Protein AF-A0A2H3E4M8-F1 (afdb_monomer)

Radius of gyration: 25.37 Å; Cα contacts (8 Å, |Δi|>4): 208; chains: 1; bounding box: 40×60×88 Å

Organism: Armillaria gallica (NCBI:txid47427)

Sequence (146 aa):
MAHGQHAKPYLLYRHNLGLRAPKLPLFIQYRFTSYIPCISTLNPKNLTEYDFRDISGRPSVRPLGNWHLRFRYAEPNKLGSVNYPNQSTGVFFYWTHPDLSPTAGQLRFRLTPTNDPLLFESGSDLRKPNSIPWAIPVGRLQIRST

pLDDT: mean 73.77, std 23.93, range [26.41, 98.0]

Structure (mmCIF, N/CA/C/O backbone):
data_AF-A0A2H3E4M8-F1
#
_entry.id   AF-A0A2H3E4M8-F1
#
loop_
_atom_site.group_PDB
_atom_site.id
_atom_site.type_symbol
_atom_site.label_atom_id
_atom_site.label_alt_id
_atom_site.label_comp_id
_atom_site.label_asym_id
_atom_site.label_entity_id
_atom_site.label_seq_id
_atom_site.pdbx_PDB_ins_code
_atom_site.Cartn_x
_atom_site.Cartn_y
_atom_site.Cartn_z
_atom_site.occupancy
_atom_site.B_iso_or_equiv
_atom_site.auth_seq_id
_atom_site.auth_comp_id
_atom_site.auth_asym_id
_atom_site.auth_atom_id
_atom_site.pdbx_PDB_model_num
ATOM 1 N N . MET A 1 1 ? 20.920 -47.647 70.405 1.00 34.12 1 MET A N 1
ATOM 2 C CA . MET A 1 1 ? 22.108 -47.335 69.579 1.00 34.12 1 MET A CA 1
ATOM 3 C C . MET A 1 1 ? 21.578 -46.725 68.286 1.00 34.12 1 MET A C 1
ATOM 5 O O . MET A 1 1 ? 20.757 -47.357 67.645 1.00 34.12 1 MET A O 1
ATOM 9 N N . ALA A 1 2 ? 21.670 -45.399 68.156 1.00 33.81 2 ALA A N 1
ATOM 10 C CA . ALA A 1 2 ? 22.717 -44.704 67.387 1.00 33.81 2 ALA A CA 1
ATOM 11 C C . ALA A 1 2 ? 22.401 -44.692 65.876 1.00 33.81 2 ALA A C 1
ATOM 13 O O . ALA A 1 2 ? 22.498 -45.724 65.231 1.00 33.81 2 ALA A O 1
ATOM 14 N N . HIS A 1 3 ? 21.894 -43.549 65.386 1.00 30.45 3 HIS A N 1
ATOM 15 C CA . HIS A 1 3 ? 22.541 -42.667 64.384 1.00 30.45 3 HIS A CA 1
ATOM 16 C C . HIS A 1 3 ? 22.309 -43.138 62.933 1.00 30.45 3 HIS A C 1
ATOM 18 O O . HIS A 1 3 ? 22.434 -44.310 62.638 1.00 30.45 3 HIS A O 1
ATOM 24 N N . GLY A 1 4 ? 21.969 -42.323 61.938 1.00 31.25 4 GLY A N 1
ATOM 25 C CA . GLY A 1 4 ? 21.813 -40.882 61.801 1.00 31.25 4 GLY A CA 1
ATOM 26 C C . GLY A 1 4 ? 21.733 -40.567 60.294 1.00 31.25 4 GLY A C 1
ATOM 27 O O . GLY A 1 4 ? 22.334 -41.272 59.497 1.00 31.25 4 GLY A O 1
ATOM 28 N N . GLN A 1 5 ? 20.939 -39.549 59.948 1.00 29.23 5 GLN A N 1
ATOM 29 C CA . GLN A 1 5 ? 21.091 -38.582 58.841 1.00 29.23 5 GLN A CA 1
ATOM 30 C C . GLN A 1 5 ? 21.584 -39.044 57.450 1.00 29.23 5 GLN A C 1
ATOM 32 O O . GLN A 1 5 ? 22.710 -39.483 57.284 1.00 29.23 5 GLN A O 1
ATOM 37 N N . HIS A 1 6 ? 20.779 -38.769 56.416 1.00 31.06 6 HIS A N 1
ATOM 38 C CA . HIS A 1 6 ? 20.993 -37.688 55.425 1.00 31.06 6 HIS A CA 1
ATOM 39 C C . HIS A 1 6 ? 19.820 -37.741 54.413 1.00 31.06 6 HIS A C 1
ATOM 41 O O . HIS A 1 6 ? 19.685 -38.671 53.632 1.00 31.06 6 HIS A O 1
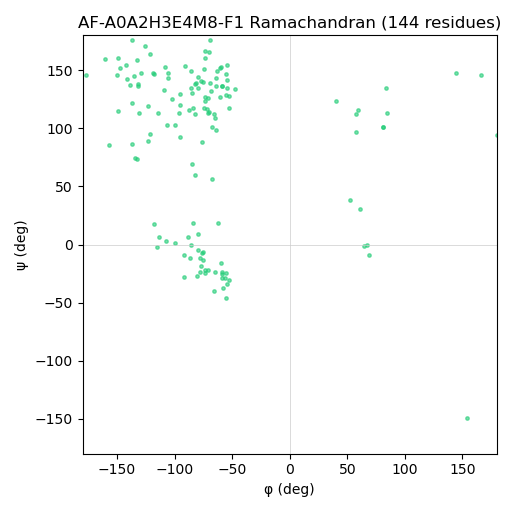ATOM 47 N N . ALA A 1 7 ? 18.769 -36.948 54.644 1.00 29.42 7 ALA A N 1
ATOM 48 C CA . ALA A 1 7 ? 18.479 -35.667 53.980 1.00 29.42 7 ALA A CA 1
ATOM 49 C C . ALA A 1 7 ? 17.806 -35.802 52.591 1.00 29.42 7 ALA A C 1
ATOM 51 O O . ALA A 1 7 ? 18.457 -36.016 51.575 1.00 29.42 7 ALA A O 1
ATOM 52 N N . LYS A 1 8 ? 16.478 -35.593 52.559 1.00 41.91 8 LYS A N 1
ATOM 53 C CA . LYS A 1 8 ? 15.762 -35.100 51.368 1.00 41.91 8 LYS A CA 1
ATOM 54 C C . LYS A 1 8 ? 16.074 -33.604 51.190 1.00 41.91 8 LYS A C 1
ATOM 56 O O . LYS A 1 8 ? 16.342 -32.926 52.182 1.00 41.91 8 LYS A O 1
ATOM 61 N N . PRO A 1 9 ? 15.873 -33.056 49.984 1.00 38.53 9 PRO A N 1
ATOM 62 C CA . PRO A 1 9 ? 14.753 -32.128 49.925 1.00 38.53 9 PRO A CA 1
ATOM 63 C C . PRO A 1 9 ? 13.894 -32.304 48.671 1.00 38.53 9 PRO A C 1
ATOM 65 O O . PRO A 1 9 ? 14.323 -32.095 47.542 1.00 38.53 9 PRO A O 1
ATOM 68 N N . TYR A 1 10 ? 12.616 -32.583 48.921 1.00 29.75 10 TYR A N 1
ATOM 69 C CA . TYR A 1 10 ? 11.559 -31.912 48.181 1.00 29.75 10 TYR A CA 1
ATOM 70 C C . TYR A 1 10 ? 11.558 -30.450 48.659 1.00 29.75 10 TYR A C 1
ATOM 72 O O . TYR A 1 10 ? 11.267 -30.195 49.826 1.00 29.75 10 TYR A O 1
ATOM 80 N N . LEU A 1 11 ? 11.896 -29.505 47.783 1.00 33.19 11 LEU A N 1
ATOM 81 C CA . LEU A 1 11 ? 11.535 -28.088 47.918 1.00 33.19 11 LEU A CA 1
ATOM 82 C C . LEU A 1 11 ? 10.432 -27.855 46.876 1.00 33.19 11 LEU A C 1
ATOM 84 O O . LEU A 1 11 ? 10.670 -28.036 45.689 1.00 33.19 11 LEU A O 1
ATOM 88 N N . LEU A 1 12 ? 9.152 -27.771 47.245 1.00 31.14 12 LEU A N 1
ATOM 89 C CA . LEU A 1 12 ? 8.455 -26.648 47.892 1.00 31.14 12 LEU A CA 1
ATOM 90 C C . LEU A 1 12 ? 8.529 -25.337 47.097 1.00 31.14 12 LEU A C 1
ATOM 92 O O . LEU A 1 12 ? 9.433 -24.539 47.306 1.00 31.14 12 LEU A O 1
ATOM 96 N N . TYR A 1 13 ? 7.477 -25.073 46.316 1.00 26.41 13 TYR A N 1
ATOM 97 C CA . TYR A 1 13 ? 6.735 -23.805 46.382 1.00 26.41 13 TYR A CA 1
ATOM 98 C C . TYR A 1 13 ? 5.312 -24.026 45.825 1.00 26.41 13 TYR A C 1
ATOM 100 O O . TYR A 1 13 ? 5.126 -24.172 44.625 1.00 26.41 13 TYR A O 1
ATOM 108 N N . ARG A 1 14 ? 4.359 -24.478 46.651 1.00 29.58 14 ARG A N 1
ATOM 109 C CA . ARG A 1 14 ? 3.357 -23.718 47.437 1.00 29.58 14 ARG A CA 1
ATOM 110 C C . ARG A 1 14 ? 2.402 -22.833 46.620 1.00 29.58 14 ARG A C 1
ATOM 112 O O . ARG A 1 14 ? 2.785 -21.837 46.024 1.00 29.58 14 ARG A O 1
ATOM 119 N N . HIS A 1 15 ? 1.128 -23.215 46.708 1.00 30.77 15 HIS A N 1
ATOM 120 C CA . HIS A 1 15 ? -0.063 -22.526 46.221 1.00 30.77 15 HIS A CA 1
ATOM 121 C C . HIS A 1 15 ? -0.644 -21.606 47.319 1.00 30.77 15 HIS A C 1
ATOM 123 O O . HIS A 1 15 ? -0.561 -21.940 48.501 1.00 30.77 15 HIS A O 1
ATOM 129 N N . ASN A 1 16 ? -1.345 -20.556 46.875 1.00 32.31 16 ASN A N 1
ATOM 130 C CA . ASN A 1 16 ? -2.387 -19.758 47.552 1.00 32.31 16 ASN A CA 1
ATOM 131 C C . ASN A 1 16 ? -2.000 -18.600 48.486 1.00 32.31 16 ASN A C 1
ATOM 133 O O . ASN A 1 16 ? -1.652 -18.801 49.643 1.00 32.31 16 ASN A O 1
ATOM 137 N N . LEU A 1 17 ? -2.350 -17.389 48.037 1.00 34.97 17 LEU A N 1
ATOM 138 C CA . LEU A 1 17 ? -3.249 -16.500 48.779 1.00 34.97 17 LEU A CA 1
ATOM 139 C C . LEU A 1 17 ? -4.318 -15.997 47.801 1.00 34.97 17 LEU A C 1
ATOM 141 O O . LEU A 1 17 ? -4.015 -15.312 46.827 1.00 34.97 17 LEU A O 1
ATOM 145 N N . GLY A 1 18 ? -5.566 -16.406 48.026 1.00 40.94 18 GLY A N 1
ATOM 146 C CA . GLY A 1 18 ? -6.709 -15.922 47.268 1.00 40.94 18 GLY A CA 1
ATOM 147 C C . GLY A 1 18 ? -7.154 -14.557 47.771 1.00 40.94 18 GLY A C 1
ATOM 148 O O . GLY A 1 18 ? -7.337 -14.393 48.968 1.00 40.94 18 GLY A O 1
ATOM 149 N N . LEU A 1 19 ? -7.411 -13.627 46.853 1.00 38.25 19 LEU A N 1
ATOM 150 C CA . LEU A 1 19 ? -8.364 -12.536 47.038 1.00 38.25 19 LEU A CA 1
ATOM 151 C C . LEU A 1 19 ? -8.968 -12.183 45.671 1.00 38.25 19 LEU A C 1
ATOM 153 O O . LEU A 1 19 ? -8.273 -11.707 44.784 1.00 38.25 19 LEU A O 1
ATOM 157 N N . ARG A 1 20 ? -10.283 -12.414 45.555 1.00 34.53 20 ARG A N 1
ATOM 158 C CA . ARG A 1 20 ? -11.214 -11.949 44.508 1.00 34.53 20 ARG A CA 1
ATOM 159 C C . ARG A 1 20 ? -10.899 -12.319 43.054 1.00 34.53 20 ARG A C 1
ATOM 161 O O . ARG A 1 20 ? -10.055 -11.728 42.393 1.00 34.53 20 ARG A O 1
ATOM 168 N N . ALA A 1 21 ? -11.759 -13.175 42.501 1.00 44.97 21 ALA A N 1
ATOM 169 C CA . ALA A 1 21 ? -12.048 -13.153 41.074 1.00 44.97 21 ALA A CA 1
ATOM 170 C C . ALA A 1 21 ? -12.457 -11.725 40.657 1.00 44.97 21 ALA A C 1
ATOM 172 O O . ALA A 1 21 ? -13.384 -11.168 41.263 1.00 44.97 21 ALA A O 1
ATOM 173 N N . PRO A 1 22 ? -11.840 -11.125 39.626 1.00 38.94 22 PRO A N 1
ATOM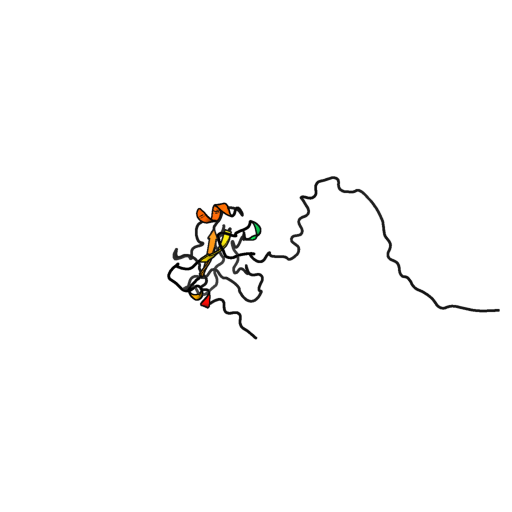 174 C CA . PRO A 1 22 ? -12.452 -9.995 38.960 1.00 38.94 22 PRO A CA 1
ATOM 175 C C . PRO A 1 22 ? -13.696 -10.513 38.230 1.00 38.94 22 PRO A C 1
ATOM 177 O O . PRO A 1 22 ? -13.622 -11.115 37.162 1.00 38.94 22 PRO A O 1
ATOM 180 N N . LYS A 1 23 ? -14.869 -10.279 38.825 1.00 53.75 23 LYS A N 1
ATOM 181 C CA . LYS A 1 23 ? -16.084 -10.038 38.046 1.00 53.75 23 LYS A CA 1
ATOM 182 C C . LYS A 1 23 ? -15.825 -8.752 37.279 1.00 53.75 23 LYS A C 1
ATOM 184 O O . LYS A 1 23 ? -15.913 -7.700 37.892 1.00 53.75 23 LYS A O 1
ATOM 189 N N . LEU A 1 24 ? -15.433 -8.856 36.016 1.00 40.31 24 LEU A N 1
ATOM 190 C CA . LEU A 1 24 ? -15.649 -7.906 34.921 1.00 40.31 24 LEU A CA 1
ATOM 191 C C . LEU A 1 24 ? -15.056 -8.558 33.653 1.00 40.31 24 LEU A C 1
ATOM 193 O O . LEU A 1 24 ? -14.135 -9.369 33.745 1.00 40.31 24 LEU A O 1
ATOM 197 N N . PRO A 1 25 ? -15.662 -8.321 32.488 1.00 37.84 25 PRO A N 1
ATOM 198 C CA . PRO A 1 25 ? -15.667 -9.271 31.384 1.00 37.84 25 PRO A CA 1
ATOM 199 C C . PRO A 1 25 ? -14.322 -9.363 30.645 1.00 37.84 25 PRO A C 1
ATOM 201 O O . PRO A 1 25 ? -13.566 -8.397 30.566 1.00 37.84 25 PRO A O 1
ATOM 204 N N . LEU A 1 26 ? -14.048 -10.544 30.081 1.00 41.06 26 LEU A N 1
ATOM 205 C CA . LEU A 1 26 ? -12.782 -10.989 29.469 1.00 41.06 26 LEU A CA 1
ATOM 206 C C . LEU A 1 26 ? -12.301 -10.197 28.230 1.00 41.06 26 LEU A C 1
ATOM 208 O O . LEU A 1 26 ? -11.459 -10.689 27.488 1.00 41.06 26 LEU A O 1
ATOM 212 N N . PHE A 1 27 ? -12.792 -8.984 27.984 1.00 40.31 27 PHE A N 1
ATOM 213 C CA . PHE A 1 27 ? -12.414 -8.183 26.815 1.00 40.31 27 PHE A CA 1
ATOM 214 C C . PHE A 1 27 ? -11.356 -7.102 27.078 1.00 40.31 27 PHE A C 1
ATOM 216 O O . PHE A 1 27 ? -10.967 -6.404 26.148 1.00 40.31 27 PHE A O 1
ATOM 223 N N . ILE A 1 28 ? -10.830 -6.963 28.302 1.00 40.78 28 ILE A N 1
ATOM 224 C CA . ILE A 1 28 ? -9.807 -5.943 28.595 1.00 40.78 28 ILE A CA 1
ATOM 225 C C . ILE A 1 28 ? -8.654 -6.539 29.408 1.00 40.78 28 ILE A C 1
ATOM 227 O O . ILE A 1 28 ? -8.502 -6.274 30.595 1.00 40.78 28 ILE A O 1
ATOM 231 N N . GLN A 1 29 ? -7.801 -7.327 28.752 1.00 34.09 29 GLN A N 1
ATOM 232 C CA . GLN A 1 29 ? -6.386 -7.426 29.125 1.00 34.09 29 GLN A CA 1
ATOM 233 C C . GLN A 1 29 ? -5.521 -7.406 27.864 1.00 34.09 29 GLN A C 1
ATOM 235 O O . GLN A 1 29 ? -5.136 -8.427 27.302 1.00 34.09 29 GLN A O 1
ATOM 240 N N . TYR A 1 30 ? -5.206 -6.184 27.445 1.00 43.75 30 TYR A N 1
ATOM 241 C CA . TYR A 1 30 ? -4.092 -5.876 26.566 1.00 43.75 30 TYR A CA 1
ATOM 242 C C . TYR A 1 30 ? -2.790 -6.462 27.127 1.00 43.75 30 TYR A C 1
ATOM 244 O O . TYR A 1 30 ? -2.292 -6.028 28.166 1.00 43.75 30 TYR A O 1
ATOM 252 N N . ARG A 1 31 ? -2.185 -7.388 26.386 1.00 34.88 31 ARG A N 1
ATOM 253 C CA . ARG A 1 31 ? -0.741 -7.622 26.420 1.00 34.88 31 ARG A CA 1
ATOM 254 C C . ARG A 1 31 ? -0.198 -7.471 25.007 1.00 34.88 31 ARG A C 1
ATOM 256 O O . ARG A 1 31 ? -0.067 -8.439 24.268 1.00 34.88 31 ARG A O 1
ATOM 263 N N . PHE A 1 32 ? 0.173 -6.242 24.652 1.00 41.94 32 PHE A N 1
ATOM 264 C CA . PHE A 1 32 ? 1.133 -5.961 23.580 1.00 41.94 32 PHE A CA 1
ATOM 265 C C . PHE A 1 32 ? 2.539 -6.445 23.987 1.00 41.94 32 PHE A C 1
ATOM 267 O O . PHE A 1 32 ? 3.497 -5.678 24.040 1.00 41.94 32 PHE A O 1
ATOM 274 N N . THR A 1 33 ? 2.676 -7.728 24.320 1.00 40.59 33 THR A N 1
ATOM 275 C CA . THR A 1 33 ? 3.963 -8.365 24.592 1.00 40.59 33 THR A CA 1
ATOM 276 C C . THR A 1 33 ? 4.435 -9.043 23.306 1.00 40.59 33 THR A C 1
ATOM 278 O O . THR A 1 33 ? 4.038 -10.158 22.991 1.00 40.59 33 THR A O 1
ATOM 281 N N . SER A 1 34 ? 5.227 -8.301 22.530 1.00 45.44 34 SER A N 1
ATOM 282 C CA . SER A 1 34 ? 6.165 -8.770 21.494 1.00 45.44 34 SER A CA 1
ATOM 283 C C . SER A 1 34 ? 5.692 -9.728 20.381 1.00 45.44 34 SER A C 1
ATOM 285 O O . SER A 1 34 ? 6.481 -10.550 19.921 1.00 45.44 34 SER A O 1
ATO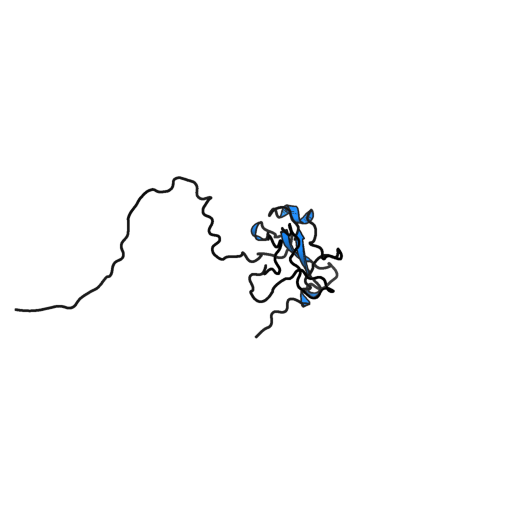M 287 N N . TYR A 1 35 ? 4.482 -9.575 19.849 1.00 50.56 35 TYR A N 1
ATOM 288 C CA . TYR A 1 35 ? 4.153 -10.063 18.504 1.00 50.56 35 TYR A CA 1
ATOM 289 C C . TYR A 1 35 ? 3.689 -8.871 17.675 1.00 50.56 35 TYR A C 1
ATOM 291 O O . TYR A 1 35 ? 2.528 -8.489 17.738 1.00 50.56 35 TYR A O 1
ATOM 299 N N . ILE A 1 36 ? 4.586 -8.245 16.908 1.00 52.56 36 ILE A N 1
ATOM 300 C CA . ILE A 1 36 ? 4.111 -7.496 15.737 1.00 52.56 36 ILE A CA 1
ATOM 301 C C . ILE A 1 36 ? 3.541 -8.586 14.828 1.00 52.56 36 ILE A C 1
ATOM 303 O O . ILE A 1 36 ? 4.342 -9.415 14.388 1.00 52.56 36 ILE A O 1
ATOM 307 N N . PRO A 1 37 ? 2.221 -8.666 14.576 1.00 64.50 37 PRO A N 1
ATOM 308 C CA . PRO A 1 37 ? 1.715 -9.718 13.716 1.00 64.50 37 PRO A CA 1
ATOM 309 C C . PRO A 1 37 ? 2.386 -9.528 12.358 1.00 64.50 37 PRO A C 1
ATOM 311 O O . PRO A 1 37 ? 2.390 -8.420 11.805 1.00 64.50 37 PRO A O 1
ATOM 314 N N . CYS A 1 38 ? 3.007 -10.576 11.825 1.00 74.75 38 CYS A N 1
ATOM 315 C CA . CYS A 1 38 ? 3.287 -10.588 10.398 1.00 74.75 38 CYS A CA 1
ATOM 316 C C . CYS A 1 38 ? 1.957 -10.364 9.668 1.00 74.75 38 CYS A C 1
ATOM 318 O O . CYS A 1 38 ? 0.893 -10.732 10.170 1.00 74.75 38 CYS A O 1
ATOM 320 N N . ILE A 1 39 ? 1.991 -9.687 8.524 1.00 82.06 39 ILE A N 1
ATOM 321 C CA . ILE A 1 39 ? 0.821 -9.732 7.645 1.00 82.06 39 ILE A CA 1
ATOM 322 C C . ILE A 1 39 ? 0.576 -11.199 7.274 1.00 82.06 39 ILE A C 1
ATOM 324 O O . ILE A 1 39 ? 1.520 -11.950 7.018 1.00 82.06 39 ILE A O 1
ATOM 328 N N . SER A 1 40 ? -0.681 -11.609 7.311 1.00 83.44 40 SER A N 1
ATOM 329 C CA . SER A 1 40 ? -1.109 -12.978 7.041 1.00 83.44 40 SER A CA 1
ATOM 330 C C . SER A 1 40 ? -1.206 -13.256 5.540 1.00 83.44 40 SER A C 1
ATOM 332 O O . SER A 1 40 ? -1.019 -14.389 5.098 1.00 83.44 40 SER A O 1
ATOM 334 N N . THR A 1 41 ? -1.446 -12.213 4.741 1.00 88.62 41 THR A N 1
ATOM 335 C CA . THR A 1 41 ? -1.625 -12.308 3.292 1.00 88.62 41 THR A CA 1
ATOM 336 C C . THR A 1 41 ? -1.135 -11.051 2.569 1.00 88.62 41 THR A C 1
ATOM 338 O O . THR A 1 41 ? -1.000 -9.976 3.148 1.00 88.62 41 THR A O 1
ATOM 341 N N . LEU A 1 42 ? -0.889 -11.193 1.265 1.00 91.12 42 LEU A N 1
ATOM 342 C CA . LEU A 1 42 ? -0.708 -10.086 0.319 1.00 91.12 42 LEU A CA 1
ATOM 343 C C . LEU A 1 42 ? -1.804 -10.039 -0.751 1.00 91.12 42 LEU A C 1
ATOM 345 O O . LEU A 1 42 ? -1.784 -9.156 -1.607 1.00 91.12 42 LEU A O 1
ATOM 349 N N . ASN A 1 43 ? -2.737 -10.991 -0.727 1.00 92.50 43 ASN A N 1
ATOM 350 C CA . ASN A 1 43 ? -3.862 -11.045 -1.647 1.00 92.50 43 ASN A CA 1
ATOM 351 C C . ASN A 1 43 ? -4.996 -10.147 -1.122 1.00 92.50 43 ASN A C 1
ATOM 353 O O . ASN A 1 43 ? -5.558 -10.477 -0.074 1.00 92.50 43 ASN A O 1
ATOM 357 N N . PRO A 1 44 ? -5.386 -9.084 -1.855 1.00 91.69 44 PRO A N 1
ATOM 358 C CA . PRO A 1 44 ? -6.475 -8.193 -1.456 1.00 91.69 44 PRO A CA 1
ATOM 359 C C . PRO A 1 44 ? -7.796 -8.892 -1.126 1.00 91.69 44 PRO A C 1
ATOM 361 O O . PRO A 1 44 ? -8.543 -8.427 -0.277 1.00 91.69 44 PRO A O 1
ATOM 364 N N . LYS A 1 45 ? -8.085 -10.027 -1.775 1.00 91.25 45 LYS A N 1
ATOM 365 C CA . LYS A 1 45 ? -9.344 -10.763 -1.582 1.00 91.25 45 LYS A CA 1
ATOM 366 C C . LYS A 1 45 ? -9.412 -11.539 -0.265 1.00 91.25 45 LYS A C 1
ATOM 368 O O . LYS A 1 45 ? -10.483 -11.993 0.110 1.00 91.25 45 LYS A O 1
ATOM 373 N N . ASN A 1 46 ? -8.275 -11.703 0.410 1.00 93.19 46 ASN A N 1
ATOM 374 C CA . ASN A 1 46 ? -8.150 -12.517 1.619 1.00 93.19 46 ASN A CA 1
ATOM 375 C C . ASN A 1 46 ? -7.722 -11.675 2.831 1.00 93.19 46 ASN A C 1
ATOM 377 O O . ASN A 1 46 ? -7.1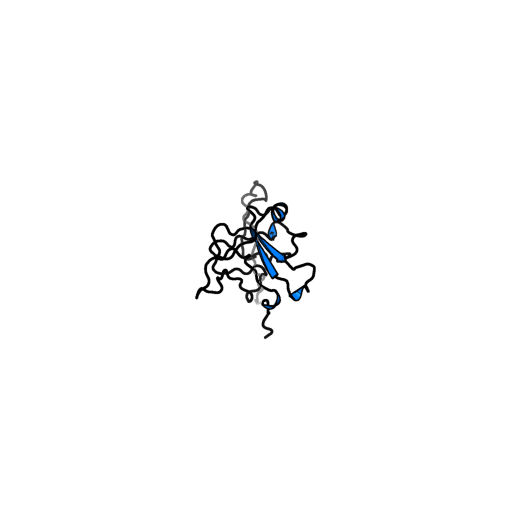90 -12.228 3.790 1.00 93.19 46 ASN A O 1
ATOM 381 N N . LEU A 1 47 ? -7.865 -10.349 2.753 1.00 91.06 47 LEU A N 1
ATOM 382 C CA . LEU A 1 47 ? -7.461 -9.442 3.822 1.00 91.06 47 LEU A CA 1
ATOM 383 C C . LEU A 1 47 ? -8.280 -9.682 5.090 1.00 91.06 47 LEU A C 1
ATOM 385 O O . LEU A 1 47 ? -9.487 -9.917 5.044 1.00 91.06 47 LEU A O 1
ATOM 389 N N . THR A 1 48 ? -7.609 -9.552 6.226 1.00 90.88 48 THR A N 1
ATOM 390 C CA . THR A 1 48 ? -8.208 -9.583 7.557 1.00 90.88 48 THR A CA 1
ATOM 391 C C . THR A 1 48 ? -7.913 -8.282 8.293 1.00 90.88 48 THR A C 1
ATOM 393 O O . THR A 1 48 ? -6.985 -7.544 7.952 1.00 90.88 48 THR A O 1
ATOM 396 N N . GLU A 1 49 ? -8.653 -8.016 9.367 1.00 90.00 49 GLU A N 1
ATOM 397 C CA . GLU A 1 49 ? -8.383 -6.864 10.233 1.00 90.00 49 GLU A CA 1
ATOM 398 C C . GLU A 1 49 ? -6.965 -6.880 10.838 1.00 90.00 49 GLU A C 1
ATOM 400 O O . GLU A 1 49 ? -6.387 -5.830 11.127 1.00 90.00 49 GLU A O 1
ATOM 405 N N . TYR A 1 50 ? -6.362 -8.067 10.968 1.00 89.19 50 TYR A N 1
ATOM 406 C CA . TYR A 1 50 ? -5.004 -8.254 11.474 1.00 89.19 50 TYR A CA 1
ATOM 407 C C . TYR A 1 50 ? -3.914 -7.898 10.463 1.00 89.19 50 TYR A C 1
ATOM 409 O O . TYR A 1 50 ? -2.741 -7.868 10.840 1.00 89.19 50 TYR A O 1
ATOM 417 N N . ASP A 1 51 ? -4.249 -7.605 9.205 1.00 89.69 51 ASP A N 1
ATOM 418 C CA . ASP A 1 51 ? -3.299 -7.133 8.191 1.00 89.69 51 ASP A CA 1
ATOM 419 C C . ASP A 1 51 ? -3.121 -5.606 8.218 1.00 89.69 51 ASP A C 1
ATOM 421 O O . ASP A 1 51 ? -2.171 -5.080 7.633 1.00 89.69 51 ASP A O 1
ATOM 425 N N . PHE A 1 52 ? -3.982 -4.889 8.951 1.00 92.62 52 PHE A N 1
ATOM 426 C CA . PHE A 1 52 ? -3.942 -3.435 9.086 1.00 92.62 52 PHE A CA 1
ATOM 427 C C . PHE A 1 52 ? -2.717 -2.952 9.871 1.00 92.62 52 PHE A C 1
ATOM 429 O O . PHE A 1 52 ? -2.384 -3.452 10.949 1.00 92.62 52 PHE A O 1
ATOM 436 N N . ARG A 1 53 ? -2.009 -1.958 9.341 1.00 92.00 53 ARG A N 1
ATOM 437 C CA . ARG A 1 53 ? -0.776 -1.407 9.904 1.00 92.00 53 ARG A CA 1
ATOM 438 C C . ARG A 1 53 ? -0.850 0.110 9.939 1.00 92.00 53 ARG A C 1
ATOM 440 O O . ARG A 1 53 ? -1.220 0.745 8.958 1.00 92.00 53 ARG A O 1
ATOM 447 N N . ASP A 1 54 ? -0.382 0.678 11.041 1.00 93.25 54 ASP A N 1
ATOM 448 C CA . ASP A 1 54 ? -0.001 2.084 11.102 1.00 93.25 54 ASP A CA 1
ATOM 449 C C . ASP A 1 54 ? 1.508 2.213 10.874 1.00 93.25 54 ASP A C 1
ATOM 451 O O . ASP A 1 54 ? 2.327 1.738 11.674 1.00 93.25 54 ASP A O 1
ATOM 455 N N . ILE A 1 55 ? 1.872 2.825 9.747 1.00 92.81 55 ILE A N 1
ATOM 456 C CA . ILE A 1 55 ? 3.264 3.073 9.370 1.00 92.81 55 ILE A CA 1
ATOM 457 C C . ILE A 1 55 ? 3.648 4.553 9.489 1.00 92.81 55 ILE A C 1
ATOM 459 O O . ILE A 1 55 ? 4.792 4.897 9.198 1.00 92.81 55 ILE A O 1
ATOM 463 N N . SER A 1 56 ? 2.733 5.406 9.958 1.00 93.75 56 SER A N 1
ATOM 464 C CA . SER A 1 56 ? 2.883 6.863 10.045 1.00 93.75 56 SER A CA 1
ATOM 465 C C . SER A 1 56 ? 4.136 7.282 10.810 1.00 93.75 56 SER A C 1
ATOM 467 O O . SER A 1 56 ? 4.442 6.742 11.873 1.00 93.75 56 SER A O 1
ATOM 469 N N . GLY A 1 57 ? 4.883 8.247 10.270 1.00 91.50 57 GLY A N 1
ATOM 470 C CA . GLY A 1 57 ? 6.053 8.828 10.933 1.00 91.50 57 GLY A CA 1
ATOM 471 C C . GLY A 1 57 ? 7.244 7.877 11.106 1.00 91.50 57 GLY A C 1
ATOM 472 O O . GLY A 1 57 ? 8.284 8.289 11.618 1.00 91.50 57 GLY A O 1
ATOM 473 N N . ARG A 1 58 ? 7.145 6.613 10.672 1.00 89.81 58 ARG A N 1
ATOM 474 C CA . ARG A 1 58 ? 8.239 5.645 10.803 1.00 89.81 58 ARG A CA 1
ATOM 475 C C . ARG A 1 58 ? 9.287 5.870 9.705 1.00 89.81 58 ARG A C 1
ATOM 477 O O . ARG A 1 58 ? 8.921 6.138 8.564 1.00 89.81 58 ARG A O 1
ATOM 484 N N . PRO A 1 59 ? 10.587 5.675 9.982 1.00 86.06 59 PRO A N 1
ATOM 485 C CA . PRO A 1 59 ? 11.626 5.722 8.946 1.00 86.06 59 PRO A CA 1
ATOM 486 C C . PRO A 1 59 ? 11.676 4.432 8.110 1.00 86.06 59 PRO A C 1
ATOM 488 O O . PRO A 1 59 ? 12.184 4.406 6.988 1.00 86.06 59 PRO A O 1
ATOM 491 N N . SER A 1 60 ? 11.190 3.321 8.674 1.00 87.06 60 SER A N 1
ATOM 492 C CA . SER A 1 60 ? 11.068 2.038 7.985 1.00 87.06 60 SER A CA 1
ATOM 493 C C . SER A 1 60 ? 10.076 1.111 8.682 1.00 87.06 60 SER A C 1
ATOM 495 O O . SER A 1 60 ? 9.820 1.265 9.878 1.00 87.06 60 SER A O 1
ATOM 497 N N . VAL A 1 61 ? 9.574 0.113 7.957 1.00 87.31 61 VAL A N 1
ATOM 498 C CA . VAL A 1 61 ? 8.667 -0.918 8.479 1.00 87.31 61 VAL A CA 1
ATOM 499 C C . VAL A 1 61 ? 9.086 -2.322 8.063 1.00 87.31 61 VAL A C 1
ATOM 501 O O . VAL A 1 61 ? 9.852 -2.501 7.116 1.00 87.31 61 VAL A O 1
ATOM 504 N N . ARG A 1 62 ? 8.611 -3.321 8.815 1.00 85.00 62 ARG A N 1
ATOM 505 C CA . ARG A 1 62 ? 8.930 -4.746 8.634 1.00 85.00 62 ARG A CA 1
ATOM 506 C C . ARG A 1 62 ? 7.649 -5.579 8.676 1.00 85.00 62 ARG A C 1
ATOM 508 O O . ARG A 1 62 ? 7.364 -6.218 9.686 1.00 85.00 62 ARG A O 1
ATOM 515 N N . PRO A 1 63 ? 6.828 -5.526 7.621 1.00 75.69 63 PRO A N 1
ATOM 516 C CA . PRO A 1 63 ? 5.494 -6.118 7.664 1.00 75.69 63 PRO A CA 1
ATOM 517 C C . PRO A 1 63 ? 5.509 -7.650 7.614 1.00 75.69 63 PRO A C 1
ATOM 519 O O . PRO A 1 63 ? 4.573 -8.281 8.088 1.00 75.69 63 PRO A O 1
ATOM 522 N N . LEU A 1 64 ? 6.583 -8.254 7.096 1.00 72.75 64 LEU A N 1
ATOM 523 C CA . LEU A 1 64 ? 6.724 -9.708 6.953 1.00 72.75 64 LEU A CA 1
ATOM 524 C C . LEU A 1 64 ? 7.329 -10.391 8.193 1.00 72.75 64 LEU A C 1
ATOM 526 O O . LEU A 1 64 ? 7.692 -11.559 8.130 1.00 72.75 64 LEU A O 1
ATOM 530 N N . GLY A 1 65 ? 7.533 -9.665 9.296 1.00 66.50 65 GLY A N 1
ATOM 531 C CA . GLY A 1 65 ? 8.157 -10.202 10.515 1.00 66.50 65 GLY A CA 1
ATOM 532 C C . GLY A 1 65 ? 9.653 -10.540 10.392 1.00 66.50 65 GLY A C 1
ATOM 533 O O . GLY A 1 65 ? 10.309 -10.778 11.402 1.00 66.50 65 GLY A O 1
ATOM 534 N N . ASN A 1 66 ? 10.232 -10.511 9.187 1.00 68.50 66 ASN A N 1
ATOM 535 C CA . ASN A 1 66 ? 11.661 -10.724 8.997 1.00 68.50 66 ASN A CA 1
ATOM 536 C C . ASN A 1 66 ? 12.477 -9.481 9.413 1.00 68.50 66 ASN A C 1
ATOM 538 O O . ASN A 1 66 ? 12.113 -8.328 9.172 1.00 68.50 66 ASN A O 1
ATOM 542 N N . TRP A 1 67 ? 13.616 -9.707 10.068 1.00 62.59 67 TRP A N 1
ATOM 543 C CA . TRP A 1 67 ? 14.490 -8.616 10.522 1.00 62.59 67 TRP A CA 1
ATOM 544 C C . TRP A 1 67 ? 15.313 -8.008 9.375 1.00 62.59 67 TRP A C 1
ATOM 546 O O . TRP A 1 67 ? 15.797 -6.876 9.494 1.00 62.59 67 TRP A O 1
ATOM 556 N N . HIS A 1 68 ? 15.427 -8.741 8.261 1.00 68.25 68 HIS A N 1
ATOM 557 C CA . HIS A 1 68 ? 16.304 -8.422 7.137 1.00 68.25 68 HIS A CA 1
ATOM 558 C C . HIS A 1 68 ? 15.648 -7.575 6.034 1.00 68.25 68 HIS A C 1
ATOM 560 O O . HIS A 1 68 ? 16.364 -6.806 5.395 1.00 68.25 68 HIS A O 1
ATOM 566 N N . LEU A 1 69 ? 14.323 -7.634 5.820 1.00 76.81 69 LEU A N 1
ATOM 567 C CA . LEU A 1 69 ? 13.651 -6.791 4.821 1.00 76.81 69 LEU A CA 1
ATOM 568 C C . LEU A 1 69 ? 12.996 -5.588 5.502 1.00 76.81 69 LEU A C 1
ATOM 570 O O . LEU A 1 69 ? 11.939 -5.673 6.126 1.00 76.81 69 LEU A O 1
ATOM 574 N N . ARG A 1 70 ? 13.651 -4.432 5.371 1.00 83.75 70 ARG A N 1
ATOM 575 C CA . ARG A 1 70 ? 13.118 -3.142 5.819 1.00 83.75 70 ARG A CA 1
ATOM 576 C C . ARG A 1 70 ? 12.588 -2.366 4.630 1.00 83.75 70 ARG A C 1
ATOM 578 O O . ARG A 1 70 ? 13.328 -2.085 3.690 1.00 83.75 70 ARG A O 1
ATOM 585 N N . PHE A 1 71 ? 11.334 -1.958 4.712 1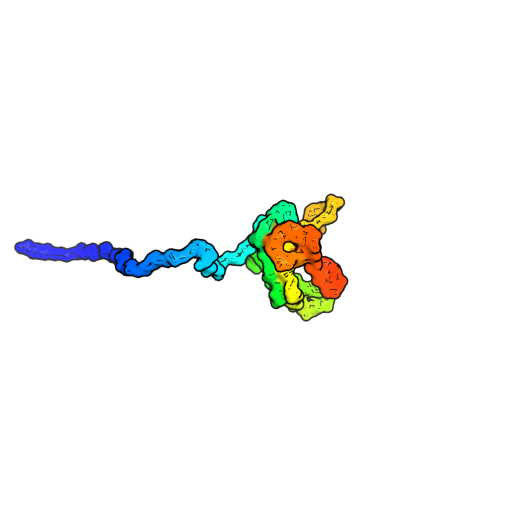.00 87.12 71 PHE A N 1
ATOM 586 C CA . PHE A 1 71 ? 10.699 -1.120 3.706 1.00 87.12 71 PHE A CA 1
ATOM 587 C C . PHE A 1 71 ? 10.795 0.331 4.140 1.00 87.12 71 PHE A C 1
ATOM 589 O O . PHE A 1 71 ? 10.511 0.650 5.292 1.00 87.12 71 PHE A O 1
ATOM 596 N N . ARG A 1 72 ? 11.272 1.191 3.241 1.00 88.06 72 ARG A N 1
ATOM 597 C CA . ARG A 1 72 ? 11.503 2.611 3.509 1.00 88.06 72 ARG A CA 1
ATOM 598 C C . ARG A 1 72 ? 10.638 3.460 2.597 1.00 88.06 72 ARG A C 1
ATOM 600 O O . ARG A 1 72 ? 10.423 3.119 1.430 1.00 88.06 72 ARG A O 1
ATOM 607 N N . TYR A 1 73 ? 10.224 4.603 3.118 1.00 87.00 73 TYR A N 1
ATOM 608 C CA . TYR A 1 73 ? 9.696 5.683 2.309 1.00 87.00 73 TYR A CA 1
ATOM 609 C C . TYR A 1 73 ? 10.882 6.478 1.747 1.00 87.00 73 TYR A C 1
ATOM 611 O O . TYR A 1 73 ? 11.683 7.046 2.487 1.00 87.00 73 TYR A O 1
ATOM 619 N N . ALA A 1 74 ? 11.083 6.421 0.432 1.00 73.88 74 ALA A N 1
ATOM 620 C CA . ALA A 1 74 ? 12.198 7.096 -0.219 1.00 73.88 74 ALA A CA 1
ATOM 621 C C . ALA A 1 74 ? 11.741 7.745 -1.524 1.00 73.88 74 ALA A C 1
ATOM 623 O O . ALA A 1 74 ? 11.021 7.142 -2.325 1.00 73.88 74 ALA A O 1
ATOM 624 N N . GLU A 1 75 ? 12.207 8.971 -1.740 1.00 64.44 75 GLU A N 1
ATOM 625 C CA . GLU A 1 75 ? 12.249 9.582 -3.061 1.00 64.44 75 GLU A CA 1
ATOM 626 C C . GLU A 1 75 ? 13.503 9.079 -3.790 1.00 64.44 75 GLU A C 1
ATOM 628 O O . GLU A 1 75 ? 14.570 9.044 -3.177 1.00 64.44 75 GLU A O 1
ATOM 633 N N . PRO A 1 76 ? 13.428 8.739 -5.091 1.00 57.22 76 PRO A N 1
ATOM 634 C CA . PRO A 1 76 ? 14.601 8.332 -5.870 1.00 57.22 76 PRO A CA 1
ATOM 635 C C . PRO A 1 76 ? 15.755 9.350 -5.854 1.00 57.22 76 PRO A C 1
ATOM 637 O O . PRO A 1 76 ? 16.902 8.959 -6.037 1.00 57.22 76 PRO A O 1
ATOM 640 N N . ASN A 1 77 ? 15.453 10.632 -5.614 1.00 57.88 77 ASN A N 1
ATOM 641 C CA . ASN A 1 77 ? 16.378 11.750 -5.814 1.00 57.88 77 ASN A CA 1
ATOM 642 C C . ASN A 1 77 ? 16.796 12.467 -4.516 1.00 57.88 77 ASN A C 1
ATOM 644 O O . ASN A 1 77 ? 17.463 13.496 -4.590 1.00 57.88 77 ASN A O 1
ATOM 648 N N . LYS A 1 78 ? 16.417 11.969 -3.328 1.00 60.66 78 LYS A N 1
ATOM 649 C CA . LYS A 1 78 ? 16.861 12.546 -2.045 1.00 60.66 78 LYS A CA 1
ATOM 650 C C . LYS A 1 78 ? 17.851 11.631 -1.341 1.00 60.66 78 LYS A C 1
ATOM 652 O O . LYS A 1 78 ? 17.612 10.436 -1.174 1.00 60.66 78 LYS A O 1
ATOM 657 N N . LEU A 1 79 ? 18.949 12.225 -0.877 1.00 55.66 79 LEU A N 1
ATOM 658 C CA . LEU A 1 79 ? 19.941 11.553 -0.049 1.00 55.66 79 LEU A CA 1
ATOM 659 C C . LEU A 1 79 ? 19.391 11.416 1.381 1.00 55.66 79 LEU A C 1
ATOM 661 O O . LEU A 1 79 ? 19.560 12.299 2.214 1.00 55.66 79 LEU A O 1
ATOM 665 N N . GLY A 1 80 ? 18.670 10.326 1.644 1.00 62.38 80 GLY A N 1
ATOM 666 C CA . GLY A 1 80 ? 18.140 10.000 2.971 1.00 62.38 80 GLY A CA 1
ATOM 667 C C . GLY A 1 80 ? 16.766 9.334 2.923 1.00 62.38 80 GLY A C 1
ATOM 668 O O . GLY A 1 80 ? 15.952 9.613 2.044 1.00 62.38 80 GLY A O 1
ATOM 669 N N . SER A 1 81 ? 16.491 8.435 3.873 1.00 66.94 81 SER A N 1
ATOM 670 C CA . SER A 1 81 ? 15.130 7.927 4.073 1.00 66.94 81 SER A CA 1
ATOM 671 C C . SER A 1 81 ? 14.285 9.005 4.735 1.00 66.94 81 SER A C 1
ATOM 673 O O . SER A 1 81 ? 14.637 9.470 5.819 1.00 66.94 81 SER A O 1
ATOM 675 N N . VAL A 1 82 ? 13.172 9.369 4.106 1.00 83.38 82 VAL A N 1
ATOM 676 C CA . VAL A 1 82 ? 12.169 10.241 4.720 1.00 83.38 82 VAL A CA 1
ATOM 677 C C . VAL A 1 82 ? 11.226 9.357 5.532 1.00 83.38 82 VAL A C 1
ATOM 679 O O . VAL A 1 82 ? 11.016 8.191 5.195 1.00 83.38 82 VAL A O 1
ATOM 682 N N . ASN A 1 83 ? 10.666 9.883 6.617 1.00 90.56 83 ASN A N 1
ATOM 683 C CA . ASN A 1 83 ? 9.621 9.169 7.340 1.00 90.56 83 ASN A CA 1
ATOM 684 C C . ASN A 1 83 ? 8.387 8.990 6.448 1.00 90.56 83 ASN A C 1
ATOM 686 O O . ASN A 1 83 ? 8.090 9.842 5.608 1.00 90.56 83 ASN A O 1
ATOM 690 N N . TYR A 1 84 ? 7.652 7.899 6.651 1.00 92.00 84 TYR A N 1
ATOM 691 C CA . TYR A 1 84 ? 6.323 7.757 6.064 1.00 92.00 84 TYR A CA 1
ATOM 692 C C . TYR A 1 84 ? 5.451 8.967 6.446 1.00 92.00 84 TYR A C 1
ATOM 694 O O . TYR A 1 84 ? 5.536 9.426 7.592 1.00 92.00 84 TYR A O 1
ATOM 702 N N . PRO A 1 85 ? 4.610 9.478 5.525 1.00 93.50 85 PRO A N 1
ATOM 703 C CA . PRO A 1 85 ? 3.701 10.577 5.820 1.00 93.50 85 PRO A CA 1
ATOM 704 C C . PRO A 1 85 ? 2.819 10.281 7.036 1.00 93.50 85 PRO A C 1
ATOM 706 O O . PRO A 1 85 ? 2.527 9.123 7.348 1.00 93.50 85 PRO A O 1
ATOM 709 N N . ASN A 1 86 ? 2.361 11.330 7.711 1.00 93.00 86 ASN A N 1
ATOM 710 C CA . ASN A 1 86 ? 1.348 11.177 8.752 1.00 93.00 86 ASN A CA 1
ATOM 711 C C . ASN A 1 86 ? 0.071 10.565 8.159 1.00 93.00 86 ASN A C 1
ATOM 713 O O . ASN A 1 86 ? -0.201 10.749 6.974 1.00 93.00 86 ASN A O 1
ATOM 717 N N . GLN A 1 87 ? -0.700 9.856 8.989 1.00 92.44 87 GLN A N 1
ATOM 718 C CA . GLN A 1 87 ? -1.941 9.183 8.573 1.00 92.44 87 GLN A CA 1
ATOM 719 C C . GLN A 1 87 ? -1.712 8.116 7.484 1.00 92.44 87 GLN A C 1
ATOM 721 O O . GLN A 1 87 ? -2.583 7.834 6.666 1.00 92.44 87 GLN A O 1
ATOM 726 N N . SER A 1 88 ? -0.531 7.489 7.487 1.00 95.50 88 SER A N 1
ATOM 727 C CA . SER A 1 88 ? -0.229 6.329 6.649 1.00 95.50 88 SER A CA 1
ATOM 728 C C . SER A 1 88 ? -0.699 5.050 7.343 1.00 95.50 88 SER A C 1
ATOM 730 O O . SER A 1 88 ? 0.107 4.238 7.798 1.00 95.50 88 SER A O 1
ATOM 732 N N . THR A 1 89 ? -2.013 4.879 7.451 1.00 96.19 89 THR A N 1
ATOM 733 C CA . THR A 1 89 ? -2.644 3.661 7.971 1.00 96.19 89 THR A CA 1
ATOM 734 C C . THR A 1 89 ? -3.255 2.848 6.839 1.00 96.19 89 THR A C 1
ATOM 736 O O . THR A 1 89 ? -3.778 3.420 5.884 1.00 96.19 89 THR A O 1
ATOM 739 N N . GLY A 1 90 ? -3.183 1.520 6.917 1.00 96.12 90 GLY A N 1
ATOM 740 C CA . GLY A 1 90 ? -3.754 0.659 5.886 1.00 96.12 90 GLY A CA 1
ATOM 741 C C . GLY A 1 90 ? -3.085 -0.703 5.768 1.00 96.12 90 GLY A C 1
ATOM 742 O O . GLY A 1 90 ? -2.594 -1.242 6.756 1.00 96.12 90 GLY A O 1
ATOM 743 N N . VAL A 1 91 ? -3.064 -1.277 4.566 1.00 94.75 91 VAL A N 1
ATOM 744 C CA . VAL A 1 91 ? -2.637 -2.668 4.338 1.00 94.75 91 VAL A CA 1
ATOM 745 C C . VAL A 1 91 ? -1.588 -2.793 3.239 1.00 94.75 91 VAL A C 1
ATOM 747 O O . VAL A 1 91 ? -1.583 -2.056 2.251 1.00 94.75 91 VAL A O 1
ATOM 750 N N . PHE A 1 92 ? -0.697 -3.770 3.393 1.00 94.19 92 PHE A N 1
ATOM 751 C CA . PHE A 1 92 ? 0.211 -4.183 2.327 1.00 94.19 92 PHE A CA 1
ATOM 752 C C . PHE A 1 92 ? -0.500 -5.134 1.367 1.00 94.19 92 PHE A C 1
ATOM 754 O O . PHE A 1 92 ? -1.218 -6.026 1.805 1.00 94.19 92 PHE A O 1
ATOM 761 N N . PHE A 1 93 ? -0.265 -4.979 0.066 1.00 94.69 93 PHE A N 1
ATOM 762 C CA . PHE A 1 93 ? -0.837 -5.875 -0.935 1.00 94.69 93 PHE A CA 1
ATOM 763 C C . PHE A 1 93 ? 0.088 -6.060 -2.134 1.00 94.69 93 PHE A C 1
ATOM 765 O O . PHE A 1 93 ? 0.888 -5.183 -2.474 1.00 94.69 93 PHE A O 1
ATOM 772 N N . TYR A 1 94 ? -0.021 -7.218 -2.771 1.00 94.38 94 TYR A N 1
ATOM 773 C CA . TYR A 1 94 ? 0.656 -7.516 -4.022 1.00 94.38 94 TYR A CA 1
ATOM 774 C C . TYR A 1 94 ? -0.183 -7.031 -5.207 1.00 94.38 94 TYR A C 1
ATOM 776 O O . TYR A 1 94 ? -1.389 -7.265 -5.274 1.00 94.38 94 TYR A O 1
ATOM 784 N N . TRP A 1 95 ? 0.475 -6.375 -6.159 1.00 95.31 95 TRP A N 1
ATOM 785 C CA . TRP A 1 95 ? -0.116 -5.927 -7.412 1.00 95.31 95 TRP A CA 1
ATOM 786 C C . TRP A 1 95 ? 0.777 -6.315 -8.587 1.00 95.31 95 TRP A C 1
ATOM 788 O O . TRP A 1 95 ? 1.990 -6.110 -8.551 1.00 95.31 95 TRP A O 1
ATOM 798 N N . THR A 1 96 ? 0.173 -6.819 -9.657 1.00 95.31 96 THR A N 1
ATOM 799 C CA . THR A 1 96 ? 0.830 -7.020 -10.950 1.00 95.31 96 THR A CA 1
ATOM 800 C C . THR A 1 96 ? -0.151 -6.704 -12.069 1.00 95.31 96 THR A C 1
ATOM 802 O O . THR A 1 96 ? -1.365 -6.793 -11.874 1.00 95.31 96 THR A O 1
ATOM 805 N N . HIS A 1 97 ? 0.370 -6.324 -13.232 1.00 93.00 97 HIS A N 1
ATOM 806 C CA . HIS A 1 97 ? -0.459 -6.230 -14.427 1.00 93.00 97 HIS A CA 1
ATOM 807 C C . HIS A 1 97 ? -0.874 -7.649 -14.860 1.00 93.00 97 HIS A C 1
ATOM 809 O O . HIS A 1 97 ? -0.016 -8.534 -14.813 1.00 93.00 97 HIS A O 1
ATOM 815 N N . PRO A 1 98 ? -2.129 -7.883 -15.290 1.00 91.19 98 PRO A N 1
ATOM 816 C CA . PRO A 1 98 ? -2.598 -9.213 -15.696 1.00 91.19 98 PRO A CA 1
ATOM 817 C C . PRO A 1 98 ? -1.737 -9.876 -16.779 1.00 91.19 98 PRO A C 1
ATOM 819 O O . PRO A 1 98 ? -1.538 -11.085 -16.749 1.00 91.19 98 PRO A O 1
ATOM 822 N N . ASP A 1 99 ? -1.179 -9.070 -17.683 1.00 95.56 99 ASP A N 1
ATOM 823 C CA . ASP A 1 99 ? -0.363 -9.546 -18.810 1.00 95.56 99 ASP A CA 1
ATOM 824 C C . ASP A 1 99 ? 1.122 -9.764 -18.470 1.00 95.56 99 ASP A C 1
ATOM 826 O O . ASP A 1 99 ? 1.916 -10.121 -19.339 1.00 95.56 99 ASP A O 1
ATOM 830 N N . LEU A 1 100 ? 1.537 -9.504 -17.226 1.00 92.50 100 LEU A N 1
ATOM 831 C CA . LEU A 1 100 ? 2.931 -9.628 -16.803 1.00 92.50 100 LEU A CA 1
ATOM 832 C C . LEU A 1 100 ? 3.137 -10.830 -15.882 1.00 92.50 100 LEU A C 1
ATOM 834 O O . LEU A 1 100 ? 2.248 -11.241 -15.136 1.00 92.50 100 LEU A O 1
ATOM 838 N N . SER A 1 101 ? 4.359 -11.371 -15.890 1.00 91.06 101 SER A N 1
ATOM 839 C CA . SER A 1 101 ? 4.729 -12.468 -14.996 1.00 91.06 101 SER A CA 1
ATOM 840 C C . SER A 1 101 ? 4.595 -12.059 -13.521 1.00 91.06 101 SER A C 1
ATOM 842 O O . SER A 1 101 ? 4.834 -10.898 -13.170 1.00 91.06 101 SER A O 1
ATOM 844 N N . PRO A 1 102 ? 4.330 -13.009 -12.604 1.00 87.62 102 PRO A N 1
ATOM 845 C CA . PRO A 1 102 ? 4.252 -12.699 -11.178 1.00 87.62 102 PRO A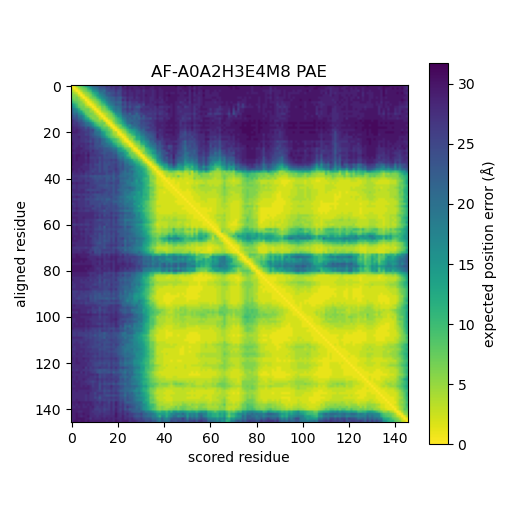 CA 1
ATOM 846 C C . PRO A 1 102 ? 5.521 -12.039 -10.607 1.00 87.62 102 PRO A C 1
ATOM 848 O O . PRO A 1 102 ? 5.462 -11.235 -9.673 1.00 87.62 102 PRO A O 1
ATOM 851 N N . THR A 1 103 ? 6.683 -12.332 -11.193 1.00 88.31 103 THR A N 1
ATOM 852 C CA . THR A 1 103 ? 7.978 -11.755 -10.804 1.00 88.31 103 THR A CA 1
ATOM 853 C C . THR A 1 103 ? 8.132 -10.278 -11.179 1.00 88.31 103 THR A C 1
ATOM 855 O O . THR A 1 103 ? 8.916 -9.576 -10.538 1.00 88.31 103 THR A O 1
ATOM 858 N N . ALA A 1 104 ? 7.363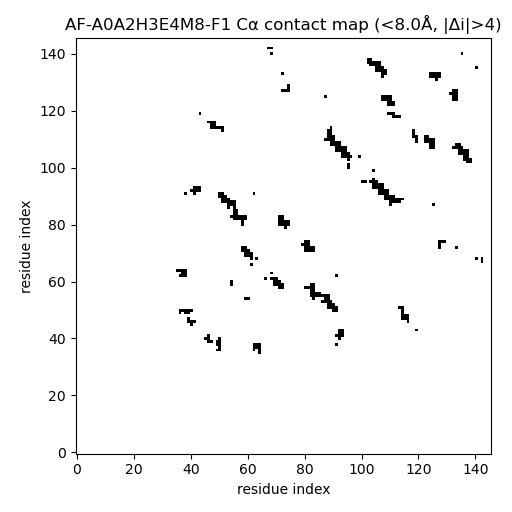 -9.783 -12.156 1.00 91.31 104 ALA A N 1
ATOM 859 C CA . ALA A 1 104 ? 7.284 -8.364 -12.510 1.00 91.31 104 ALA A CA 1
ATOM 860 C C . ALA A 1 104 ? 6.366 -7.557 -11.568 1.00 91.31 104 ALA A C 1
ATOM 862 O O . ALA A 1 104 ? 6.272 -6.331 -11.677 1.00 91.31 104 ALA A O 1
ATOM 863 N N . GLY A 1 105 ? 5.695 -8.238 -10.636 1.00 93.62 105 GLY A N 1
ATOM 864 C CA . GLY A 1 105 ? 4.800 -7.626 -9.669 1.00 93.62 105 GLY A CA 1
ATOM 865 C C . GLY A 1 105 ? 5.504 -6.769 -8.617 1.00 93.62 105 GLY A C 1
ATOM 866 O O . GLY A 1 105 ? 6.732 -6.641 -8.541 1.00 93.62 105 GLY A O 1
ATOM 867 N N . GLN A 1 106 ? 4.682 -6.146 -7.784 1.00 93.44 106 GLN A N 1
ATOM 868 C CA . GLN A 1 106 ? 5.092 -5.112 -6.849 1.00 93.44 106 GLN A CA 1
ATOM 869 C C . GLN A 1 106 ? 4.334 -5.263 -5.535 1.00 93.44 106 GLN A C 1
ATOM 871 O O . GLN A 1 106 ? 3.136 -5.531 -5.522 1.00 93.44 106 GLN A O 1
ATOM 876 N N . LEU A 1 107 ? 5.022 -5.015 -4.427 1.00 92.44 107 LEU A N 1
ATOM 877 C CA . LEU A 1 107 ? 4.385 -4.777 -3.144 1.00 92.44 107 LEU A CA 1
ATOM 878 C C . LEU A 1 107 ? 4.003 -3.302 -3.035 1.00 92.44 107 LEU A C 1
ATOM 880 O O . LEU A 1 107 ? 4.849 -2.433 -3.247 1.00 92.44 107 LEU A O 1
ATOM 884 N N . ARG A 1 108 ? 2.758 -3.022 -2.664 1.00 95.50 108 ARG A N 1
ATOM 885 C CA . ARG A 1 108 ? 2.228 -1.673 -2.445 1.00 95.50 108 ARG A CA 1
ATOM 886 C C . ARG A 1 108 ? 1.599 -1.552 -1.062 1.00 95.50 108 ARG A C 1
ATOM 888 O O . ARG A 1 108 ? 1.442 -2.547 -0.353 1.00 95.50 108 ARG A O 1
ATOM 895 N N . PHE A 1 109 ? 1.263 -0.323 -0.681 1.00 96.19 109 PHE A N 1
ATOM 896 C CA . PHE A 1 109 ? 0.535 -0.021 0.548 1.00 96.19 109 PHE A CA 1
ATOM 897 C C . PHE A 1 109 ? -0.741 0.749 0.206 1.00 96.19 109 PHE A C 1
ATOM 899 O O . PHE A 1 109 ? -0.663 1.820 -0.394 1.00 96.19 109 PHE A O 1
ATOM 906 N N . ARG A 1 110 ? -1.899 0.185 0.551 1.00 97.75 110 ARG A N 1
ATOM 907 C CA . ARG A 1 110 ? -3.223 0.779 0.350 1.00 97.75 110 ARG A CA 1
ATOM 908 C C . ARG A 1 110 ? -3.624 1.490 1.632 1.00 97.75 110 ARG A C 1
ATOM 910 O O . ARG A 1 110 ? -3.716 0.840 2.667 1.00 97.75 110 ARG A O 1
ATOM 917 N N . LEU A 1 111 ? -3.864 2.791 1.554 1.00 98.00 111 LEU A N 1
ATOM 918 C CA . LEU A 1 111 ? -4.369 3.605 2.648 1.00 98.00 111 LEU A CA 1
ATOM 919 C C . LEU A 1 111 ? -5.850 3.314 2.880 1.00 98.00 111 LEU A C 1
ATOM 921 O O . LEU A 1 111 ? -6.657 3.428 1.952 1.00 98.00 111 LEU A O 1
ATOM 925 N N . THR A 1 112 ? -6.187 2.985 4.124 1.00 96.69 112 THR A N 1
ATOM 926 C CA . THR A 1 112 ? -7.562 2.825 4.606 1.00 96.69 112 THR A CA 1
ATOM 927 C C . THR A 1 112 ? -7.706 3.524 5.964 1.00 96.69 112 THR A C 1
ATOM 929 O O . THR A 1 112 ? -6.755 3.544 6.755 1.00 96.69 112 THR A O 1
ATOM 932 N N . PRO A 1 113 ? -8.872 4.129 6.257 1.00 93.69 113 PRO A N 1
ATOM 933 C CA . PRO A 1 113 ? -9.071 4.870 7.503 1.00 93.69 113 PRO A CA 1
ATOM 934 C C . PRO A 1 113 ? -9.211 3.949 8.723 1.00 93.69 113 PRO A C 1
ATOM 936 O O . PRO A 1 113 ? -8.923 4.365 9.842 1.00 93.69 113 PRO A O 1
ATOM 939 N N . THR A 1 114 ? -9.641 2.702 8.518 1.00 93.56 114 THR A N 1
ATOM 940 C CA . THR A 1 114 ? -9.817 1.691 9.567 1.00 93.56 114 THR A CA 1
ATOM 941 C C . THR A 1 114 ? -9.290 0.332 9.099 1.00 93.56 114 THR A C 1
ATOM 943 O O . THR A 1 114 ? -8.859 0.170 7.951 1.00 93.56 114 THR A O 1
ATOM 946 N N . ASN A 1 115 ? -9.322 -0.646 10.004 1.00 93.25 115 ASN A N 1
ATOM 947 C CA . ASN A 1 115 ? -8.938 -2.036 9.770 1.00 93.25 115 ASN A CA 1
ATOM 948 C C . ASN A 1 115 ? -10.017 -2.876 9.060 1.00 93.25 115 ASN A C 1
ATOM 950 O O . ASN A 1 115 ? -9.849 -4.087 8.970 1.00 93.25 115 ASN A O 1
ATOM 954 N N . ASP A 1 116 ? -11.094 -2.264 8.560 1.00 93.38 116 ASP A N 1
ATOM 955 C CA . ASP A 1 116 ? -12.135 -2.961 7.800 1.00 93.38 116 ASP A CA 1
ATOM 956 C C . ASP A 1 116 ? -11.615 -3.366 6.402 1.00 93.38 116 ASP A C 1
ATOM 958 O O . ASP A 1 116 ? -11.305 -2.484 5.588 1.00 93.38 116 ASP A O 1
ATOM 962 N N . PRO A 1 117 ? -11.527 -4.675 6.083 1.00 91.81 117 PRO A N 1
ATOM 963 C CA . PRO A 1 117 ? -11.075 -5.146 4.775 1.00 91.81 117 PRO A CA 1
ATOM 964 C C . PRO A 1 117 ? -11.919 -4.637 3.600 1.00 91.81 117 PRO A C 1
ATOM 966 O O . PRO A 1 117 ? -11.385 -4.469 2.502 1.00 91.81 117 PRO A O 1
ATOM 969 N N . LEU A 1 118 ? -13.211 -4.351 3.810 1.00 94.00 118 LEU A N 1
ATOM 970 C CA . LEU A 1 118 ? -14.117 -3.878 2.756 1.00 94.00 118 LEU A CA 1
ATOM 971 C C . LEU A 1 118 ? -13.720 -2.499 2.220 1.00 94.00 118 LEU A C 1
ATOM 973 O O . LEU A 1 118 ? -14.002 -2.163 1.071 1.00 94.00 118 LEU A O 1
ATOM 977 N N . LEU A 1 119 ? -12.999 -1.710 3.019 1.00 94.88 119 LEU A N 1
ATOM 978 C CA . LEU A 1 119 ? -12.533 -0.386 2.616 1.00 94.88 119 LEU A CA 1
ATOM 979 C C . LEU A 1 119 ? -11.346 -0.430 1.650 1.00 94.88 119 LEU A C 1
ATOM 981 O O . LEU A 1 119 ? -10.964 0.619 1.126 1.00 94.88 119 LEU A O 1
ATOM 985 N N . PHE A 1 120 ? -10.777 -1.611 1.380 1.00 95.81 120 PHE A N 1
ATOM 986 C CA . PHE A 1 120 ? -9.655 -1.765 0.457 1.00 95.81 120 PHE A CA 1
ATOM 987 C C . PHE A 1 120 ? -9.959 -1.182 -0.930 1.00 95.81 120 PHE A C 1
ATOM 989 O O . PHE A 1 120 ? -9.133 -0.444 -1.470 1.00 95.81 120 PHE A O 1
ATOM 996 N N . GLU A 1 121 ? -11.138 -1.479 -1.489 1.00 95.56 121 GLU A N 1
ATOM 997 C CA . GLU A 1 121 ? -11.522 -1.049 -2.842 1.00 95.56 121 GLU A CA 1
ATOM 998 C C . GLU A 1 121 ? -11.671 0.473 -2.946 1.00 95.56 121 GLU A C 1
ATOM 1000 O O . GLU A 1 121 ? -11.212 1.077 -3.913 1.00 95.56 121 GLU A O 1
ATOM 1005 N N . SER A 1 122 ? -12.249 1.101 -1.918 1.00 96.25 122 SER A N 1
ATOM 1006 C CA . SER A 1 122 ? -12.380 2.562 -1.821 1.00 96.25 122 SER A CA 1
ATOM 1007 C C . SER A 1 122 ? -11.088 3.279 -1.406 1.00 96.25 122 SER A C 1
ATOM 1009 O O . SER A 1 122 ? -11.009 4.507 -1.462 1.00 96.25 122 SER A O 1
ATOM 1011 N N . GLY A 1 123 ? -10.078 2.531 -0.956 1.00 96.38 123 GLY A N 1
ATOM 1012 C CA . GLY A 1 123 ? -8.814 3.070 -0.473 1.00 96.38 123 GLY A CA 1
ATOM 1013 C C . GLY A 1 123 ? -7.915 3.588 -1.597 1.00 96.38 123 GLY A C 1
ATOM 1014 O O . GLY A 1 123 ? -8.066 3.262 -2.777 1.00 96.38 123 GLY A O 1
ATOM 1015 N N . SER A 1 124 ? -6.877 4.337 -1.233 1.00 97.12 124 SER A N 1
ATOM 1016 C CA . SER A 1 124 ? -5.912 4.894 -2.196 1.00 97.12 124 SER A CA 1
ATOM 1017 C C . SER A 1 124 ? -4.503 4.357 -1.969 1.00 97.12 124 SER A C 1
ATOM 1019 O O . SER A 1 124 ? -4.119 4.068 -0.843 1.00 97.12 124 SER A O 1
ATOM 1021 N N . ASP A 1 125 ? -3.712 4.187 -3.029 1.00 97.25 125 ASP A N 1
ATOM 1022 C CA . ASP A 1 125 ? -2.306 3.806 -2.861 1.00 97.25 125 ASP A CA 1
ATOM 1023 C C . ASP A 1 125 ? -1.549 4.922 -2.131 1.00 97.25 125 ASP A C 1
ATOM 1025 O O . ASP A 1 125 ? -1.671 6.097 -2.486 1.00 97.25 125 ASP A O 1
ATOM 1029 N N . LEU A 1 126 ? -0.705 4.549 -1.165 1.00 96.12 126 LEU A N 1
ATOM 1030 C CA . LEU A 1 126 ? 0.320 5.440 -0.635 1.00 96.12 126 LEU A CA 1
ATOM 1031 C C . LEU A 1 126 ? 1.173 5.933 -1.803 1.00 96.12 126 LEU A C 1
ATOM 1033 O O . LEU A 1 126 ? 1.677 5.137 -2.595 1.00 96.12 126 LEU A O 1
ATOM 1037 N N . ARG A 1 127 ? 1.362 7.246 -1.905 1.00 93.75 127 ARG A N 1
ATOM 1038 C CA . ARG A 1 127 ? 2.122 7.869 -2.991 1.00 93.75 127 ARG A CA 1
ATOM 1039 C C . ARG A 1 127 ? 3.480 8.331 -2.504 1.00 93.75 127 ARG A C 1
ATOM 1041 O O . ARG A 1 127 ? 3.641 8.744 -1.363 1.00 93.75 127 ARG A O 1
ATOM 1048 N N . LYS A 1 128 ? 4.456 8.284 -3.404 1.00 88.94 128 LYS A N 1
ATOM 1049 C CA . LYS A 1 128 ? 5.711 9.018 -3.259 1.00 88.94 128 LYS A CA 1
ATOM 1050 C C . LYS A 1 128 ? 5.442 10.522 -3.418 1.00 88.94 128 LYS A C 1
ATOM 1052 O O . LYS A 1 128 ? 4.422 10.900 -3.995 1.00 88.94 128 LYS A O 1
ATOM 1057 N N . PRO A 1 129 ? 6.390 11.388 -3.035 1.00 85.56 129 PRO A N 1
ATOM 1058 C CA . PRO A 1 129 ? 6.262 12.840 -3.204 1.00 85.56 129 PRO A CA 1
ATOM 1059 C C . PRO A 1 129 ? 6.062 13.296 -4.656 1.00 85.56 129 PRO A C 1
ATOM 1061 O O . PRO A 1 129 ? 5.444 14.323 -4.903 1.00 85.56 129 PRO A O 1
ATOM 1064 N N . ASN A 1 130 ? 6.485 12.490 -5.635 1.00 86.62 130 ASN A N 1
ATOM 1065 C CA . ASN A 1 130 ? 6.194 12.716 -7.053 1.00 86.62 130 ASN A CA 1
ATOM 1066 C C . ASN A 1 130 ? 4.819 12.180 -7.509 1.00 86.62 130 ASN A C 1
ATOM 1068 O O . ASN A 1 130 ? 4.609 11.961 -8.697 1.00 86.62 130 ASN A O 1
ATOM 1072 N N . SER A 1 131 ? 3.895 11.923 -6.580 1.00 88.50 131 SER A N 1
ATOM 1073 C CA . SER A 1 131 ? 2.527 11.433 -6.813 1.00 88.50 131 SER A CA 1
ATOM 1074 C C . SER A 1 131 ? 2.383 10.032 -7.423 1.00 88.50 131 SER A C 1
ATOM 1076 O O . SER A 1 131 ? 1.256 9.552 -7.563 1.00 88.50 131 SER A O 1
ATOM 1078 N N . ILE A 1 132 ? 3.484 9.345 -7.735 1.00 91.25 132 ILE A N 1
ATOM 1079 C CA . ILE A 1 132 ? 3.478 7.955 -8.211 1.00 91.25 132 ILE A CA 1
ATOM 1080 C C . ILE A 1 132 ? 3.252 7.017 -7.015 1.00 91.25 132 ILE A C 1
ATOM 1082 O O . ILE A 1 132 ? 3.861 7.253 -5.966 1.00 91.25 132 ILE A O 1
ATOM 1086 N N . PRO A 1 133 ? 2.467 5.928 -7.152 1.00 94.62 133 PRO A N 1
ATOM 1087 C CA . PRO A 1 133 ? 2.341 4.916 -6.109 1.00 94.62 133 PRO A CA 1
ATOM 1088 C C . PRO A 1 133 ? 3.698 4.476 -5.547 1.00 94.62 133 PRO A C 1
ATOM 1090 O O . PRO A 1 133 ? 4.667 4.234 -6.279 1.00 94.62 133 PRO A O 1
ATOM 1093 N N . TRP A 1 134 ? 3.778 4.409 -4.224 1.00 93.56 134 TRP A N 1
ATOM 1094 C CA . TRP A 1 134 ? 4.892 3.799 -3.524 1.00 93.56 134 TRP A CA 1
ATO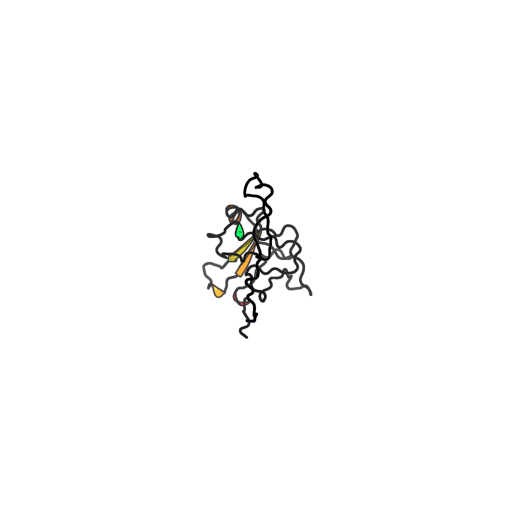M 1095 C C . TRP A 1 134 ? 4.808 2.287 -3.724 1.00 93.56 134 TRP A C 1
ATOM 1097 O O . TRP A 1 134 ? 3.772 1.666 -3.487 1.00 93.56 134 TRP A O 1
ATOM 1107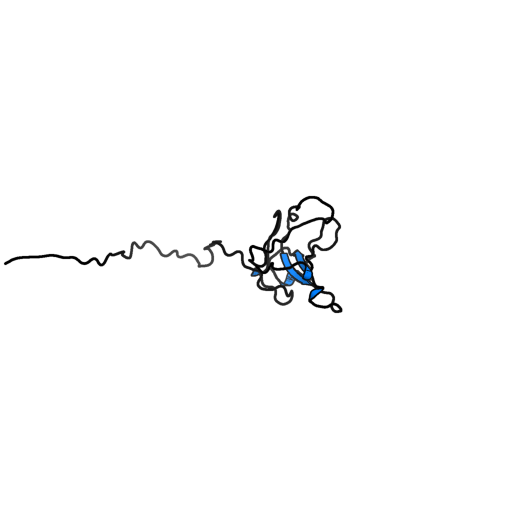 N N . ALA A 1 135 ? 5.902 1.707 -4.204 1.00 92.44 135 ALA A N 1
ATOM 1108 C CA . ALA A 1 135 ? 5.951 0.309 -4.582 1.00 92.44 135 ALA A CA 1
ATOM 1109 C C . ALA A 1 135 ? 7.357 -0.258 -4.387 1.00 92.44 135 ALA A C 1
ATOM 1111 O O . ALA A 1 135 ? 8.355 0.429 -4.625 1.00 92.44 135 ALA A O 1
ATOM 1112 N N . ILE A 1 136 ? 7.429 -1.533 -4.013 1.00 89.88 136 ILE A N 1
ATOM 1113 C CA . ILE A 1 136 ? 8.663 -2.315 -3.980 1.00 89.88 136 ILE A CA 1
ATOM 1114 C C . ILE A 1 136 ? 8.541 -3.419 -5.029 1.00 89.88 136 ILE A C 1
ATOM 1116 O O . ILE A 1 136 ? 7.713 -4.313 -4.860 1.00 89.88 136 ILE A O 1
ATOM 1120 N N . PRO A 1 137 ? 9.338 -3.389 -6.109 1.00 90.31 137 PRO A N 1
ATOM 1121 C CA . PRO A 1 137 ? 9.357 -4.476 -7.081 1.00 90.31 137 PRO A CA 1
ATOM 1122 C C . PRO A 1 137 ? 9.736 -5.798 -6.409 1.00 90.31 137 PRO A C 1
ATOM 1124 O O . PRO A 1 137 ? 10.695 -5.830 -5.634 1.00 90.31 137 PRO A O 1
ATOM 1127 N N . VAL A 1 138 ? 9.041 -6.891 -6.736 1.00 87.38 138 VAL A N 1
ATOM 1128 C CA . VAL A 1 138 ? 9.334 -8.219 -6.165 1.00 87.38 138 VAL A CA 1
ATOM 1129 C C . VAL A 1 138 ? 10.773 -8.645 -6.449 1.00 87.38 138 VAL A C 1
ATOM 1131 O O . VAL A 1 138 ? 11.439 -9.153 -5.554 1.00 87.38 138 VAL A O 1
ATOM 1134 N N . GLY A 1 139 ? 11.314 -8.325 -7.628 1.00 83.88 139 GLY A N 1
ATOM 1135 C CA . GLY A 1 139 ? 12.723 -8.580 -7.952 1.00 83.88 139 GLY A CA 1
ATOM 1136 C C . GLY A 1 139 ? 13.745 -7.886 -7.034 1.00 83.88 139 GLY A C 1
ATOM 1137 O O . GLY A 1 139 ? 14.907 -8.274 -7.024 1.00 83.88 139 GLY A O 1
ATOM 1138 N N . ARG A 1 140 ? 13.342 -6.880 -6.238 1.00 81.00 140 ARG A N 1
ATOM 1139 C CA . ARG A 1 140 ? 14.201 -6.245 -5.217 1.00 81.00 140 ARG A CA 1
ATOM 1140 C C . ARG A 1 140 ? 14.078 -6.885 -3.832 1.00 81.00 140 ARG A C 1
ATOM 1142 O O . ARG A 1 140 ? 14.858 -6.548 -2.943 1.00 81.00 140 ARG A O 1
ATOM 1149 N N . LEU A 1 141 ? 13.121 -7.788 -3.629 1.00 77.38 141 LEU A N 1
ATOM 1150 C CA . LEU A 1 141 ? 12.940 -8.544 -2.391 1.00 77.38 141 LEU A CA 1
ATOM 1151 C C . LEU A 1 141 ? 13.892 -9.747 -2.375 1.00 77.38 141 LEU A C 1
ATOM 1153 O O . LEU A 1 141 ? 13.467 -10.896 -2.337 1.00 77.38 141 LEU A O 1
ATOM 1157 N N . GLN A 1 142 ? 15.196 -9.492 -2.441 1.00 62.84 142 GLN A N 1
ATOM 1158 C CA . GLN A 1 142 ? 16.196 -10.551 -2.363 1.00 62.84 142 GLN A CA 1
ATOM 1159 C C . GLN A 1 142 ? 16.540 -10.822 -0.900 1.00 62.84 142 GLN A C 1
ATOM 1161 O O . GLN A 1 142 ? 17.074 -9.962 -0.195 1.00 62.84 142 GLN A O 1
ATOM 1166 N N . ILE A 1 143 ? 16.233 -12.033 -0.439 1.00 56.44 143 ILE A N 1
ATOM 1167 C CA . ILE A 1 143 ? 16.792 -12.559 0.804 1.00 56.44 143 ILE A CA 1
ATOM 1168 C C . ILE A 1 143 ? 18.237 -12.922 0.475 1.00 56.44 143 ILE A C 1
ATOM 1170 O O . ILE A 1 143 ? 18.487 -13.749 -0.399 1.00 56.44 143 ILE A O 1
ATOM 1174 N N . ARG A 1 144 ? 19.202 -12.272 1.130 1.00 45.28 144 ARG A N 1
ATOM 1175 C CA . ARG A 1 144 ? 20.595 -12.717 1.054 1.00 45.28 144 ARG A CA 1
ATOM 1176 C C . ARG A 1 144 ? 20.655 -14.096 1.704 1.00 45.28 144 ARG A C 1
ATOM 1178 O O . ARG A 1 144 ? 20.476 -14.186 2.915 1.00 45.28 144 ARG A O 1
ATOM 1185 N N . SER A 1 145 ? 20.846 -15.142 0.906 1.00 41.88 145 SER A N 1
ATOM 1186 C CA . SER A 1 145 ? 21.231 -16.442 1.443 1.00 41.88 145 SER A CA 1
ATOM 1187 C C . SER A 1 145 ? 22.676 -16.304 1.914 1.00 41.88 145 SER A C 1
ATOM 1189 O O . SER A 1 145 ? 23.553 -16.004 1.105 1.00 41.88 145 SER A O 1
ATOM 1191 N N . THR A 1 146 ? 22.882 -16.386 3.226 1.00 39.62 146 THR A N 1
ATOM 1192 C CA . THR A 1 146 ? 24.193 -16.668 3.830 1.00 39.62 146 THR A CA 1
ATOM 1193 C C . THR A 1 146 ? 24.614 -18.090 3.527 1.00 39.62 146 THR A C 1
ATOM 1195 O O . THR A 1 146 ? 23.703 -18.950 3.481 1.00 39.62 146 THR A O 1
#

Mean predicted aligned error: 13.47 Å

Secondary structure (DSSP, 8-state):
-----------------------S-TT------S--PPPS-S-GGG--GGGEEE-TT-S-B-TTS-SS--B-B--TTSSSPBPPPTT-EEEEEEE--TTS-GGG-EEEEEE-SSS-GGGGTT-EE-B-TTSSBPEEEGGG------

Solvent-accessible surface area (backbone atoms only — not comparable to full-atom values): 9521 Å² total; per-residue (Å²): 135,82,88,78,90,84,82,83,80,88,78,86,84,85,85,87,85,87,77,77,83,76,90,67,76,96,85,78,77,89,72,93,72,89,68,76,68,41,48,86,58,42,52,78,92,68,56,48,56,71,38,45,42,79,49,42,62,32,54,57,46,50,60,75,62,47,92,84,61,70,49,63,40,62,56,99,87,52,98,58,72,41,50,30,57,78,87,40,27,22,35,60,29,61,50,65,61,90,93,49,59,80,65,76,12,28,40,33,39,39,34,30,99,58,48,58,54,80,43,58,82,82,33,46,66,42,53,36,96,85,69,46,69,40,68,44,51,47,78,72,70,68,78,82,81,130

Foldseek 3Di:
DDDDDDDDDPDDDDDDDDDDDPPDDPPDDDDPPDPLDQQPDQALVPAALSQKDDQAQPQWDDNRPDPPDTHFQDDPPDDGTGGQHHQQIFGWHKDDDPPDDSQQIKIWGWRDNHSDSVCRVVTDTRAHPVRHHDIDRSPNPDDPDD